Protein AF-A0AAN6H822-F1 (afdb_monomer_lite)

Radius of gyration: 31.23 Å; chains: 1; bounding box: 93×63×54 Å

pLDDT: mean 80.1, std 20.42, range [35.97, 98.56]

Foldseek 3Di:
DDDDDDDDDDPDDDPPVPPPPPPDDPPPPPPPPPAAEEEAEAQAPVSVVCVVVVVVVCVVVVGHHHYDYDHPDPDGHVQFDWDAPPPDPVRIDTPHPPDDDPVPVVVCCVVVVDD

Sequence (115 aa):
MKLTGVVCLTFAACQAAAREDEQVVFASSENAVAPLSVAIIGAGAGGASTAYHLSKFAAASGFAVNITVFERNDYIGGRSTTVDVYDDLTSPVELGASIFVKANHILESAVTAGC

Organism: NCBI:txid329885

Structure (mmCIF, N/CA/C/O backbone):
data_AF-A0AAN6H822-F1
#
_entry.id   AF-A0AAN6H822-F1
#
loop_
_atom_site.group_PDB
_atom_site.id
_atom_site.type_symbol
_atom_site.label_atom_id
_atom_site.label_alt_id
_atom_site.label_comp_id
_atom_site.label_asym_id
_atom_site.label_entity_id
_atom_site.label_seq_id
_atom_site.pdbx_PDB_ins_code
_atom_site.Cartn_x
_atom_site.Cartn_y
_atom_site.Cartn_z
_atom_site.occupancy
_atom_site.B_iso_or_equiv
_atom_site.auth_seq_id
_atom_site.auth_comp_id
_atom_site.auth_asym_id
_atom_site.auth_atom_id
_atom_site.pdbx_PDB_model_num
ATOM 1 N N . MET A 1 1 ? -75.997 48.962 31.864 1.00 39.66 1 MET A N 1
ATOM 2 C CA . MET A 1 1 ? -75.019 50.040 31.615 1.00 39.66 1 MET A CA 1
ATOM 3 C C . MET A 1 1 ? -73.835 49.847 32.557 1.00 39.66 1 MET A C 1
ATOM 5 O O . MET A 1 1 ? -73.894 50.280 33.698 1.00 39.66 1 MET A O 1
ATOM 9 N N . LYS A 1 2 ? -72.811 49.100 32.133 1.00 36.03 2 LYS A N 1
ATOM 10 C CA . LYS A 1 2 ? -71.507 49.037 32.809 1.00 36.03 2 LYS A CA 1
ATOM 11 C C . LYS A 1 2 ? -70.428 49.047 31.733 1.00 36.03 2 LYS A C 1
ATOM 13 O O . LYS A 1 2 ? -70.568 48.375 30.716 1.00 36.03 2 LYS A O 1
ATOM 18 N N . LEU A 1 3 ? -69.459 49.924 31.964 1.00 43.97 3 LEU A N 1
ATOM 19 C CA . LEU A 1 3 ? -68.429 50.383 31.048 1.00 43.97 3 LEU A CA 1
ATOM 20 C C . LEU A 1 3 ? -67.555 49.243 30.511 1.00 43.97 3 LEU A C 1
ATOM 22 O O . LEU A 1 3 ? -67.021 48.432 31.261 1.00 43.97 3 LEU A O 1
ATOM 26 N N . THR A 1 4 ? -67.375 49.289 29.199 1.00 41.72 4 THR A N 1
ATOM 27 C CA . THR A 1 4 ? -66.240 48.796 28.420 1.00 41.72 4 THR A CA 1
ATOM 28 C C . THR A 1 4 ? -64.908 49.361 28.924 1.00 41.72 4 THR A C 1
ATOM 30 O O . THR A 1 4 ? -64.814 50.557 29.195 1.00 41.72 4 THR A O 1
ATOM 33 N N . GLY A 1 5 ? -63.868 48.527 28.968 1.00 41.69 5 GLY A N 1
ATOM 34 C CA . GLY A 1 5 ? -62.503 48.935 29.304 1.00 41.69 5 GLY A CA 1
ATOM 35 C C . GLY A 1 5 ? -61.481 47.889 28.866 1.00 41.69 5 GLY A C 1
ATOM 36 O O . GLY A 1 5 ? -61.163 46.972 29.610 1.00 41.69 5 GLY A O 1
ATOM 37 N N . VAL A 1 6 ? -61.044 48.031 27.620 1.00 50.12 6 VAL A N 1
ATOM 38 C CA . VAL A 1 6 ? -59.940 47.362 26.916 1.00 50.12 6 VAL A CA 1
ATOM 39 C C . VAL A 1 6 ? -58.762 46.964 27.822 1.00 50.12 6 VAL A C 1
ATOM 41 O O . VAL A 1 6 ? -58.089 47.838 28.355 1.00 50.12 6 VAL A O 1
ATOM 44 N N . VAL A 1 7 ? -58.440 45.666 27.879 1.00 44.84 7 VAL A N 1
ATOM 45 C CA . VAL A 1 7 ? -57.055 45.162 27.988 1.00 44.84 7 VAL A CA 1
ATOM 46 C C . VAL A 1 7 ? -56.953 43.929 27.088 1.00 44.84 7 VAL A C 1
ATOM 48 O O . VAL A 1 7 ? -57.195 42.797 27.494 1.00 44.84 7 VAL A O 1
ATOM 51 N N . CYS A 1 8 ? -56.674 44.184 25.815 1.00 45.03 8 CYS A N 1
ATOM 52 C CA . CYS A 1 8 ? -56.217 43.200 24.843 1.00 45.03 8 CYS A CA 1
ATOM 53 C C . CYS A 1 8 ? -54.805 43.629 24.427 1.00 45.03 8 CYS A C 1
ATOM 55 O O . CYS A 1 8 ? -54.581 44.831 24.287 1.00 45.03 8 CYS A O 1
ATOM 57 N N . LEU A 1 9 ? -53.920 42.650 24.190 1.00 44.34 9 LEU A N 1
ATOM 58 C CA . LEU A 1 9 ? -52.508 42.775 23.783 1.00 44.34 9 LEU A CA 1
ATOM 59 C C . LEU A 1 9 ? -51.600 43.266 24.935 1.00 44.34 9 LEU A C 1
ATOM 61 O O . LEU A 1 9 ? -51.809 44.338 25.472 1.00 44.34 9 LEU A O 1
ATOM 65 N N . THR A 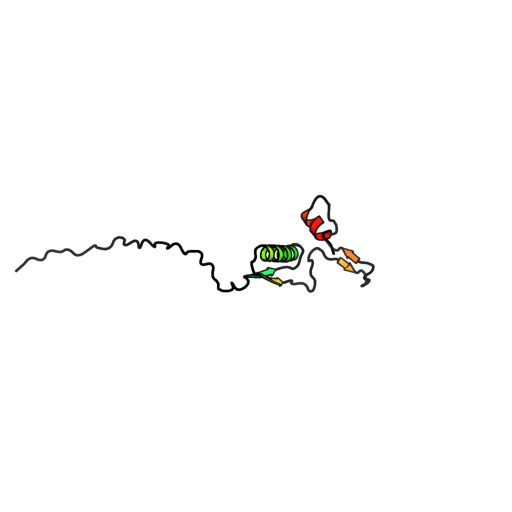1 10 ? -50.584 42.556 25.431 1.00 44.06 10 THR A N 1
ATOM 66 C CA . THR A 1 10 ? -49.613 41.659 24.790 1.00 44.06 10 THR A CA 1
ATOM 67 C C . THR A 1 10 ? -48.956 40.751 25.851 1.00 44.06 10 THR A C 1
ATOM 69 O O . THR A 1 10 ? -48.131 41.218 26.632 1.00 44.06 10 THR A O 1
ATOM 72 N N . PHE A 1 11 ? -49.243 39.447 25.861 1.00 38.69 11 PHE A N 1
ATOM 73 C CA . PHE A 1 11 ? -48.354 38.435 26.463 1.00 38.69 11 PHE A CA 1
ATOM 74 C C . PHE A 1 11 ? -47.670 37.686 25.316 1.00 38.69 11 PHE A C 1
ATOM 76 O O . PHE A 1 11 ? -47.947 36.528 25.028 1.00 38.69 11 PHE A O 1
ATOM 83 N N . ALA A 1 12 ? -46.841 38.409 24.571 1.00 52.94 12 ALA A N 1
ATOM 84 C CA . ALA A 1 12 ? -46.058 37.861 23.473 1.00 52.94 12 ALA A CA 1
ATOM 85 C C . ALA A 1 12 ? -44.665 38.484 23.510 1.00 52.94 12 ALA A C 1
ATOM 87 O O . ALA A 1 12 ? -44.328 39.339 22.699 1.00 52.94 12 ALA A O 1
ATOM 88 N N . ALA A 1 13 ? -43.864 38.077 24.489 1.00 45.31 13 ALA A N 1
ATOM 89 C CA . ALA A 1 13 ? -42.424 38.243 24.416 1.00 45.31 13 ALA A CA 1
ATOM 90 C C . ALA A 1 13 ? -41.747 37.160 25.257 1.00 45.31 13 ALA A C 1
ATOM 92 O O . ALA A 1 13 ? -41.768 37.193 26.481 1.00 45.31 13 ALA A O 1
ATOM 93 N N . CYS A 1 14 ? -41.121 36.230 24.540 1.00 41.56 14 CYS A N 1
ATOM 94 C CA . CYS A 1 14 ? -39.953 35.491 24.989 1.00 41.56 14 CYS A CA 1
ATOM 95 C C . CYS A 1 14 ? -40.157 34.512 26.158 1.00 41.56 14 CYS A C 1
ATOM 97 O O . CYS A 1 14 ? -39.565 34.658 27.222 1.00 41.56 14 CYS A O 1
ATOM 99 N N . GLN A 1 15 ? -40.874 33.414 25.909 1.00 48.91 15 GLN A N 1
ATOM 100 C CA . GLN A 1 15 ? -40.386 32.142 26.447 1.00 48.91 15 GLN A CA 1
ATOM 101 C C . GLN A 1 15 ? -39.300 31.645 25.494 1.00 48.91 15 GLN A C 1
ATOM 103 O O . GLN A 1 15 ? -39.550 30.840 24.600 1.00 48.91 15 GLN A O 1
ATOM 108 N N . ALA A 1 16 ? -38.094 32.198 25.641 1.00 47.19 16 ALA A N 1
ATOM 109 C CA . ALA A 1 16 ? -36.904 31.490 25.208 1.00 47.19 16 ALA A CA 1
ATOM 110 C C . ALA A 1 16 ? -36.866 30.220 26.057 1.00 47.19 16 ALA A C 1
ATOM 112 O O . ALA A 1 16 ? -36.550 30.273 27.244 1.00 47.19 16 ALA A O 1
ATOM 113 N N . ALA A 1 17 ? -37.298 29.102 25.476 1.00 49.09 17 ALA A N 1
ATOM 114 C CA . ALA A 1 17 ? -37.089 27.797 26.064 1.00 49.09 17 ALA A CA 1
ATOM 115 C C . ALA A 1 17 ? -35.574 27.627 26.190 1.00 49.09 17 ALA A C 1
ATOM 117 O O . ALA A 1 17 ? -34.884 27.368 25.203 1.00 49.09 17 ALA A O 1
ATOM 118 N N . ALA A 1 18 ? -35.058 27.874 27.392 1.00 46.81 18 ALA A N 1
ATOM 119 C CA . ALA A 1 18 ? -33.732 27.456 27.782 1.00 46.81 18 ALA A CA 1
ATOM 120 C C . ALA A 1 18 ? -33.716 25.938 27.609 1.00 46.81 18 ALA A C 1
ATOM 122 O O . ALA A 1 18 ? -34.319 25.198 28.381 1.00 46.81 18 ALA A O 1
ATOM 123 N N . ARG A 1 19 ? -33.125 25.489 26.503 1.00 49.03 19 ARG A N 1
ATOM 124 C CA . ARG A 1 19 ? -32.810 24.089 26.293 1.00 49.03 19 ARG A CA 1
ATOM 125 C C . ARG A 1 19 ? -31.659 23.808 27.244 1.00 49.03 19 ARG A C 1
ATOM 127 O O . ARG A 1 19 ? -30.526 24.193 26.975 1.00 49.03 19 ARG A O 1
ATOM 134 N N . GLU A 1 20 ? -31.985 23.250 28.399 1.00 52.22 20 GLU A N 1
ATOM 135 C CA . GLU A 1 20 ? -30.998 22.595 29.240 1.00 52.22 20 GLU A CA 1
ATOM 136 C C . GLU A 1 20 ? -30.429 21.460 28.383 1.00 52.22 20 GLU A C 1
ATOM 138 O O . GLU A 1 20 ? -31.123 20.486 28.091 1.00 52.22 20 GLU A O 1
ATOM 143 N N . ASP A 1 21 ? -29.210 21.634 27.868 1.00 58.09 21 ASP A N 1
ATOM 144 C CA . ASP A 1 21 ? -28.451 20.518 27.315 1.00 58.09 21 ASP A CA 1
ATOM 145 C C . ASP A 1 21 ? -28.110 19.617 28.501 1.00 58.09 21 ASP A C 1
ATOM 147 O O . ASP A 1 21 ? -27.110 19.798 29.198 1.00 58.09 21 ASP A O 1
ATOM 151 N N . GLU A 1 22 ? -29.029 18.699 28.785 1.00 65.19 22 GLU A N 1
ATOM 152 C CA . GLU A 1 22 ? -28.850 17.641 29.759 1.00 65.19 22 GLU A CA 1
ATOM 153 C C . GLU A 1 22 ? -27.537 16.927 29.431 1.00 65.19 22 GLU A C 1
ATOM 155 O O . GLU A 1 22 ? -27.312 16.477 28.301 1.00 65.19 22 GLU A O 1
ATOM 160 N N . GLN A 1 23 ? -26.629 16.880 30.404 1.00 66.00 23 GLN A N 1
ATOM 161 C CA . GLN A 1 23 ? -25.353 16.214 30.220 1.00 66.00 23 GLN A CA 1
ATOM 162 C C . GLN A 1 23 ? -25.611 14.721 30.016 1.00 66.00 23 GLN A C 1
ATOM 164 O O . GLN A 1 23 ? -25.856 13.978 30.965 1.00 66.00 23 GLN A O 1
ATOM 169 N N . VAL A 1 24 ? -25.528 14.280 28.762 1.00 68.56 24 VAL A N 1
ATOM 170 C CA . VAL A 1 24 ? -25.567 12.864 28.410 1.00 68.56 24 VAL A CA 1
ATOM 171 C C . VAL A 1 24 ? -24.316 12.227 29.007 1.00 68.56 24 VAL A C 1
ATOM 173 O O . VAL A 1 24 ? -23.198 12.458 28.546 1.00 68.56 24 VAL A O 1
ATOM 176 N N . VAL A 1 25 ? -24.496 11.455 30.081 1.00 66.31 25 VAL A N 1
ATOM 177 C CA . VAL A 1 25 ? -23.449 10.580 30.614 1.00 66.31 25 VAL A CA 1
ATOM 178 C C . VAL A 1 25 ? -22.947 9.733 29.449 1.00 66.31 25 VAL A C 1
ATOM 180 O O . VAL A 1 25 ? -23.762 9.170 28.716 1.00 66.31 25 VAL A O 1
ATOM 183 N N . PHE A 1 26 ? -21.626 9.635 29.267 1.00 52.25 26 PHE A N 1
ATOM 184 C CA . PHE A 1 26 ? -21.038 8.640 28.374 1.00 52.25 26 PHE A CA 1
ATOM 185 C C . PHE A 1 26 ? -21.423 7.263 28.913 1.00 52.25 26 PHE A C 1
ATOM 187 O O . PHE A 1 26 ? -20.717 6.680 29.732 1.00 52.25 26 PHE A O 1
ATOM 194 N N . ALA A 1 27 ? -22.595 6.773 28.516 1.00 59.38 27 ALA A N 1
ATOM 195 C CA . ALA A 1 27 ? -22.988 5.411 28.769 1.00 59.38 27 ALA A CA 1
ATOM 196 C C . ALA A 1 27 ? -21.926 4.558 28.080 1.00 59.38 27 ALA A C 1
ATOM 198 O O . ALA A 1 27 ? -21.779 4.612 26.856 1.00 59.38 27 ALA A O 1
ATOM 199 N N . SER A 1 28 ? -21.153 3.807 28.863 1.00 57.03 28 SER A N 1
ATOM 200 C CA . SER A 1 28 ? -20.395 2.678 28.345 1.00 57.03 28 SER A CA 1
ATOM 201 C C . SER A 1 28 ? -21.435 1.710 27.811 1.00 57.03 28 SER A C 1
ATOM 203 O O . SER A 1 28 ? -22.005 0.920 28.564 1.00 57.03 28 SER A O 1
ATOM 205 N N . SER A 1 29 ? -21.798 1.860 26.541 1.00 57.88 29 SER A N 1
ATOM 206 C CA . SER A 1 29 ? -22.760 0.972 25.932 1.00 57.88 29 SER A CA 1
ATOM 207 C C . SER A 1 29 ? -22.142 -0.419 25.955 1.00 57.88 29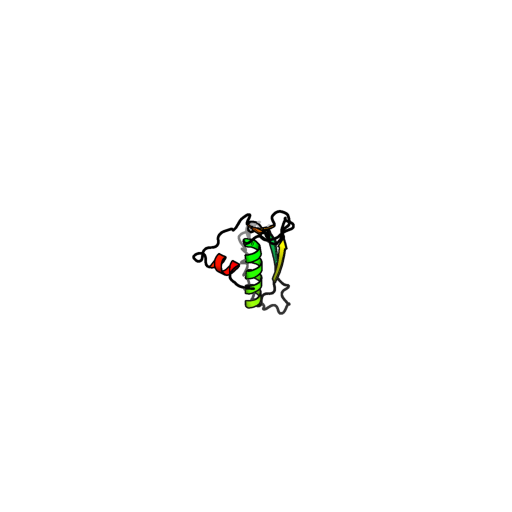 SER A C 1
ATOM 209 O O . SER A 1 29 ? -21.243 -0.707 25.173 1.00 57.88 29 SER A O 1
ATOM 211 N N . GLU A 1 30 ? -22.659 -1.297 26.810 1.00 56.38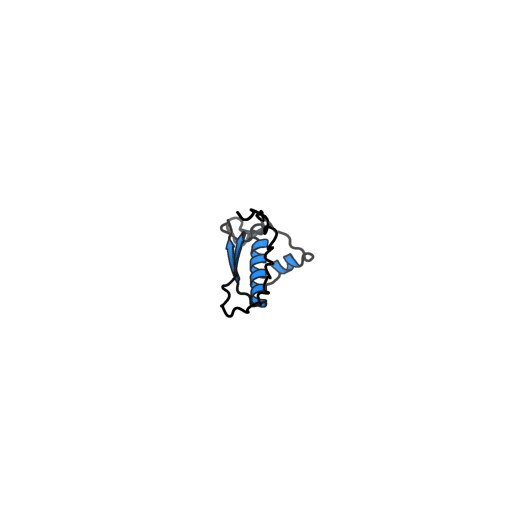 30 GLU A N 1
ATOM 212 C CA . GLU A 1 30 ? -22.509 -2.750 26.672 1.00 56.38 30 GLU A CA 1
ATOM 213 C C . GLU A 1 30 ? -23.287 -3.282 25.448 1.00 56.38 30 GLU A C 1
ATOM 215 O O . GLU A 1 30 ? -23.516 -4.478 25.304 1.00 56.38 30 GLU A O 1
ATOM 220 N N . ASN A 1 31 ? -23.680 -2.408 24.517 1.00 55.44 31 ASN A N 1
ATOM 221 C CA . ASN A 1 31 ? -23.873 -2.817 23.139 1.00 55.44 31 ASN A CA 1
ATOM 222 C C . ASN A 1 31 ? -22.487 -3.063 22.564 1.00 55.44 31 ASN A C 1
ATOM 224 O O . ASN A 1 31 ? -21.681 -2.137 22.524 1.00 55.44 31 ASN A O 1
ATOM 228 N N . ALA A 1 32 ? -22.224 -4.282 22.094 1.00 59.31 32 ALA A N 1
ATOM 229 C CA . ALA A 1 32 ? -21.098 -4.548 21.212 1.00 59.31 32 ALA A CA 1
ATOM 230 C C . ALA A 1 32 ? -21.116 -3.488 20.099 1.00 59.31 32 ALA A C 1
ATOM 232 O O . ALA A 1 32 ? -21.966 -3.529 19.207 1.00 59.31 32 ALA A O 1
ATOM 233 N N . VAL A 1 33 ? -20.256 -2.473 20.223 1.00 66.25 33 VAL A N 1
ATOM 234 C CA . VAL A 1 33 ? -20.208 -1.359 19.283 1.00 66.25 33 VAL A CA 1
ATOM 235 C C . VAL A 1 33 ? -19.807 -1.981 17.961 1.00 66.25 33 VAL A C 1
ATOM 237 O O . VAL A 1 33 ? -18.720 -2.551 17.848 1.00 66.25 33 VAL A O 1
ATOM 240 N N . ALA A 1 34 ? -20.725 -1.957 16.993 1.00 80.50 34 ALA A N 1
ATOM 241 C CA . ALA A 1 34 ? -20.453 -2.493 15.672 1.00 80.50 34 ALA A CA 1
ATOM 242 C C . ALA A 1 34 ? -19.140 -1.878 15.156 1.00 80.50 34 ALA A C 1
ATOM 244 O O . ALA A 1 34 ? -18.922 -0.676 15.352 1.00 80.50 34 ALA A O 1
ATOM 245 N N . PRO A 1 35 ? -18.252 -2.676 14.538 1.00 89.25 35 PRO A N 1
ATOM 246 C CA . PRO A 1 35 ? -16.958 -2.182 14.102 1.00 89.25 35 PRO A CA 1
ATOM 247 C C . PRO A 1 35 ? -17.128 -0.974 13.182 1.00 89.25 35 PRO A C 1
ATOM 249 O O . PRO A 1 35 ? -17.951 -0.988 12.261 1.00 89.25 35 PRO A O 1
ATOM 252 N N . LEU A 1 36 ? -16.329 0.069 13.412 1.00 93.44 36 LEU A N 1
ATOM 253 C CA . LEU A 1 36 ? -16.349 1.260 12.571 1.00 93.44 36 LEU A CA 1
ATOM 254 C C . LEU A 1 36 ? -15.911 0.872 11.157 1.00 93.44 36 LEU A C 1
ATOM 256 O O . LEU A 1 36 ? -14.785 0.419 10.953 1.00 93.44 36 LEU A O 1
ATOM 260 N N . SER A 1 37 ? -16.796 1.053 10.180 1.00 96.06 37 SER A N 1
ATOM 261 C CA . SER A 1 37 ? -16.494 0.750 8.781 1.00 96.06 37 SER A CA 1
ATOM 262 C C . SER A 1 37 ? -15.772 1.922 8.120 1.00 96.06 37 SER A C 1
ATOM 264 O O . SER A 1 37 ? -16.270 3.046 8.126 1.00 96.06 37 SER A O 1
ATOM 266 N N . VAL A 1 38 ? -14.599 1.655 7.548 1.00 97.81 38 VAL A N 1
ATOM 267 C CA . VAL A 1 38 ? -13.716 2.655 6.940 1.00 97.81 38 VAL A CA 1
ATOM 268 C C . VAL A 1 38 ? -13.397 2.246 5.508 1.00 97.81 38 VAL A C 1
ATOM 270 O O . VAL A 1 38 ? -12.848 1.172 5.269 1.00 97.81 38 VAL A O 1
ATOM 273 N N . ALA A 1 39 ? -13.709 3.124 4.556 1.00 98.38 39 ALA A N 1
ATOM 274 C CA . ALA A 1 39 ? -13.316 2.978 3.160 1.00 98.38 39 ALA A CA 1
ATOM 275 C C . ALA A 1 39 ? -12.061 3.815 2.880 1.00 98.38 39 ALA A C 1
ATOM 277 O O . ALA A 1 39 ? -12.064 5.030 3.077 1.00 98.38 39 ALA A O 1
ATOM 278 N N . ILE A 1 40 ? -10.998 3.173 2.402 1.00 98.56 40 ILE A N 1
ATOM 279 C CA . ILE A 1 40 ? -9.763 3.823 1.951 1.00 98.56 40 ILE A CA 1
ATOM 280 C C . ILE A 1 40 ? -9.733 3.757 0.425 1.00 98.56 40 ILE A C 1
ATOM 282 O O . ILE A 1 40 ? -9.838 2.674 -0.142 1.00 98.56 40 ILE A O 1
ATOM 286 N N . ILE A 1 41 ? -9.596 4.904 -0.245 1.00 98.31 41 ILE A N 1
ATOM 287 C CA . ILE A 1 41 ? -9.553 4.982 -1.711 1.00 98.31 41 ILE A CA 1
ATOM 288 C C . ILE A 1 41 ? -8.101 5.160 -2.169 1.00 98.31 41 ILE A C 1
ATOM 290 O O . ILE A 1 41 ? -7.474 6.183 -1.894 1.00 98.31 41 ILE A O 1
ATOM 294 N N . GLY A 1 42 ? -7.594 4.161 -2.884 1.00 98.25 42 GLY A N 1
ATOM 295 C CA . GLY A 1 42 ? -6.227 4.024 -3.379 1.00 98.25 42 GLY A CA 1
ATOM 296 C C . GLY A 1 42 ? -5.384 3.083 -2.513 1.00 98.25 42 GLY A C 1
ATOM 297 O O . GLY A 1 42 ? -5.174 3.347 -1.333 1.00 98.25 42 GLY A O 1
ATOM 298 N N . ALA A 1 43 ? -4.825 2.031 -3.113 1.00 97.44 43 ALA A N 1
ATOM 299 C CA . ALA A 1 43 ? -3.914 1.062 -2.491 1.00 97.44 43 ALA A CA 1
ATOM 300 C C . ALA A 1 43 ? -2.431 1.346 -2.809 1.00 97.44 43 ALA A C 1
ATOM 302 O O . ALA A 1 43 ? -1.589 0.446 -2.830 1.00 97.44 43 ALA A O 1
ATOM 303 N N . GLY A 1 44 ? -2.087 2.611 -3.068 1.00 95.75 44 GLY A N 1
ATOM 304 C CA . GLY A 1 44 ? -0.694 3.059 -3.121 1.00 95.75 44 GLY A CA 1
ATOM 305 C C . GLY A 1 44 ? -0.067 3.194 -1.728 1.00 95.75 44 GLY A C 1
ATOM 306 O O . GLY A 1 44 ? -0.725 2.973 -0.713 1.00 95.75 44 GLY A O 1
ATOM 307 N N . ALA A 1 45 ? 1.189 3.650 -1.667 1.00 93.56 45 ALA A N 1
ATOM 308 C CA . ALA A 1 45 ? 1.943 3.803 -0.412 1.00 93.56 45 ALA A CA 1
ATOM 309 C C . ALA A 1 45 ? 1.174 4.539 0.709 1.00 93.56 45 ALA A C 1
ATOM 311 O O . ALA A 1 45 ? 1.253 4.157 1.873 1.00 93.56 45 ALA A O 1
ATOM 312 N N . GLY A 1 46 ? 0.400 5.573 0.356 1.00 95.00 46 GLY A N 1
ATOM 313 C CA . GLY A 1 46 ? -0.436 6.315 1.302 1.00 95.00 46 GLY A CA 1
ATOM 314 C C . GLY A 1 46 ? -1.561 5.464 1.889 1.00 95.00 46 GLY A C 1
ATOM 315 O O . GLY A 1 46 ? -1.611 5.275 3.099 1.00 95.00 46 GLY A O 1
ATOM 316 N N . GLY A 1 47 ? -2.436 4.916 1.043 1.00 97.31 47 GLY A N 1
ATOM 317 C CA . GLY A 1 47 ? -3.588 4.144 1.512 1.00 97.31 47 GLY A CA 1
ATOM 318 C C . GLY A 1 47 ? -3.208 2.821 2.173 1.00 97.31 47 GLY A C 1
ATOM 319 O O . GLY A 1 47 ? -3.788 2.478 3.200 1.00 97.31 47 GLY A O 1
ATOM 320 N N . ALA A 1 48 ? -2.177 2.132 1.672 1.00 95.44 48 ALA A N 1
ATOM 321 C CA . ALA A 1 48 ? -1.632 0.940 2.322 1.00 95.44 48 ALA A CA 1
ATOM 322 C C . ALA A 1 48 ? -1.062 1.267 3.717 1.00 95.44 48 ALA A C 1
ATOM 324 O O . ALA A 1 48 ? -1.368 0.573 4.689 1.00 95.44 48 ALA A O 1
ATOM 325 N N . SER A 1 49 ? -0.309 2.368 3.849 1.00 95.38 49 SER A N 1
ATOM 326 C CA . SER A 1 49 ? 0.204 2.829 5.147 1.00 95.38 49 SER A CA 1
ATOM 327 C C . SER A 1 49 ? -0.921 3.223 6.106 1.00 95.38 49 SER A C 1
ATOM 329 O O . SER A 1 49 ? -0.878 2.854 7.282 1.00 95.38 49 SER A O 1
ATOM 331 N N . THR A 1 50 ? -1.955 3.917 5.618 1.00 97.38 50 THR A N 1
ATOM 332 C CA . THR A 1 50 ? -3.141 4.256 6.413 1.00 97.38 50 THR A CA 1
ATOM 333 C C . THR A 1 50 ? -3.857 3.003 6.899 1.00 97.38 50 THR A C 1
ATOM 335 O O . THR A 1 50 ? -4.141 2.915 8.088 1.00 97.38 50 THR A O 1
ATOM 338 N N . ALA A 1 51 ? -4.107 2.023 6.026 1.00 97.31 51 ALA A N 1
ATOM 339 C CA . ALA A 1 51 ? -4.776 0.778 6.395 1.00 97.31 51 ALA A CA 1
ATOM 340 C C . ALA A 1 51 ? -4.001 0.025 7.489 1.00 97.31 51 ALA A C 1
ATOM 342 O O . ALA A 1 51 ? -4.580 -0.353 8.508 1.00 97.31 51 ALA A O 1
ATOM 343 N N . TYR A 1 52 ? -2.683 -0.117 7.313 1.00 95.81 52 TYR A N 1
ATOM 344 C CA . TYR A 1 52 ? -1.808 -0.786 8.274 1.00 95.81 52 TYR A CA 1
ATOM 345 C C . TYR A 1 52 ? -1.804 -0.089 9.641 1.00 95.81 52 TYR A C 1
ATOM 347 O O . TYR A 1 52 ? -2.087 -0.716 10.664 1.00 95.81 52 TYR A O 1
ATOM 355 N N . HIS A 1 53 ? -1.523 1.218 9.677 1.00 96.25 53 HIS A N 1
ATOM 356 C CA . HIS A 1 53 ? -1.426 1.956 10.937 1.00 96.25 53 HIS A CA 1
ATOM 357 C C . HIS A 1 53 ? -2.781 2.090 11.633 1.00 96.25 53 HIS A C 1
ATOM 359 O O . HIS A 1 53 ? -2.850 1.935 12.851 1.00 96.25 53 HIS A O 1
ATOM 365 N N . LEU A 1 54 ? -3.860 2.320 10.880 1.00 97.56 54 LEU A N 1
ATOM 366 C CA . LEU A 1 54 ? -5.205 2.391 11.441 1.00 97.56 54 LEU A CA 1
ATOM 367 C C . LEU A 1 54 ? -5.597 1.061 12.085 1.00 97.56 54 LEU A C 1
ATOM 369 O O . LEU A 1 54 ? -6.026 1.057 13.235 1.00 97.56 54 LEU A O 1
ATOM 373 N N . SER A 1 55 ? -5.388 -0.062 11.390 1.00 96.25 55 SER A N 1
ATOM 374 C CA . SER A 1 55 ? -5.656 -1.393 11.944 1.00 96.25 55 SER A CA 1
ATOM 375 C C . SER A 1 55 ? -4.827 -1.656 13.203 1.00 96.25 55 SER A C 1
ATOM 377 O O . SER A 1 55 ? -5.355 -2.140 14.203 1.00 96.25 55 SER A O 1
ATOM 379 N N . LYS A 1 56 ? -3.530 -1.323 13.172 1.00 95.88 56 LYS A N 1
ATOM 380 C CA . LYS A 1 56 ? -2.605 -1.536 14.291 1.00 95.88 56 LYS A CA 1
ATOM 381 C C . LYS A 1 56 ? -3.009 -0.741 15.531 1.00 95.88 56 LYS A C 1
ATOM 383 O O . LYS A 1 56 ? -3.064 -1.298 16.625 1.00 95.88 56 LYS A O 1
ATOM 388 N N . PHE A 1 57 ? -3.277 0.554 15.377 1.00 96.56 57 PHE A N 1
ATOM 389 C CA . PHE A 1 57 ? -3.614 1.415 16.508 1.00 96.56 57 PHE A CA 1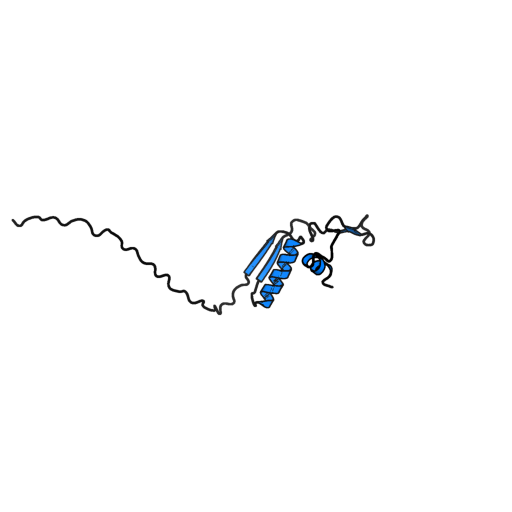
ATOM 390 C C . PHE A 1 57 ? -5.036 1.176 17.016 1.00 96.56 57 PHE A C 1
ATOM 392 O O . PHE A 1 57 ? -5.237 1.182 18.225 1.00 96.56 57 PHE A O 1
ATOM 399 N N . ALA A 1 58 ? -5.997 0.875 16.135 1.00 95.50 58 ALA A N 1
ATOM 400 C CA . ALA A 1 58 ? -7.340 0.480 16.555 1.00 95.50 58 ALA A CA 1
ATOM 401 C C . ALA A 1 58 ? -7.300 -0.777 17.437 1.00 95.50 58 ALA A C 1
ATOM 403 O O . ALA A 1 58 ? -7.855 -0.765 18.535 1.00 95.50 58 ALA A O 1
ATOM 404 N N . ALA A 1 59 ? -6.555 -1.808 17.020 1.00 93.44 59 ALA A N 1
ATOM 405 C CA . ALA A 1 59 ? -6.367 -3.022 17.812 1.00 93.44 59 ALA A CA 1
ATOM 406 C C . ALA A 1 59 ? -5.693 -2.736 19.166 1.00 93.44 59 ALA A C 1
ATOM 408 O O . ALA A 1 59 ? -6.163 -3.210 20.198 1.00 93.44 59 ALA A O 1
ATOM 409 N N . ALA A 1 60 ? -4.633 -1.919 19.182 1.00 95.50 60 ALA A N 1
ATOM 410 C CA . ALA A 1 60 ? -3.935 -1.545 20.415 1.00 95.50 60 ALA A CA 1
ATOM 411 C C . ALA A 1 60 ? -4.814 -0.741 21.392 1.00 95.50 60 ALA A C 1
ATOM 413 O O . ALA A 1 60 ? -4.616 -0.812 22.602 1.00 95.50 60 ALA A O 1
ATOM 414 N N . SER A 1 61 ? -5.784 0.015 20.877 1.00 93.88 61 SER A N 1
ATOM 415 C CA . SER A 1 61 ? -6.726 0.812 21.668 1.00 93.88 61 SER A CA 1
ATOM 416 C C . SER A 1 61 ? -8.049 0.095 21.966 1.00 93.88 61 SER A C 1
ATOM 418 O O . SER A 1 61 ? -8.932 0.699 22.567 1.00 93.88 61 SER A O 1
ATOM 420 N N . GLY A 1 62 ? -8.206 -1.173 21.565 1.00 91.56 62 GLY A N 1
ATOM 421 C CA . GLY A 1 62 ? -9.426 -1.951 21.806 1.00 91.56 62 GLY A CA 1
ATOM 422 C C . GLY A 1 62 ? -10.630 -1.534 20.952 1.00 91.56 62 GLY A C 1
ATOM 423 O O . GLY A 1 62 ? -11.760 -1.883 21.285 1.00 91.56 62 GLY A O 1
ATOM 424 N N . PHE A 1 63 ? -10.412 -0.803 19.854 1.00 90.06 63 PHE A N 1
ATOM 425 C CA . PHE A 1 63 ? -11.461 -0.429 18.908 1.00 90.06 63 PHE A CA 1
ATOM 426 C C . PHE A 1 63 ? -11.560 -1.448 17.774 1.00 90.06 63 PHE A C 1
ATOM 428 O O . PHE A 1 63 ? -10.575 -1.764 17.106 1.00 90.06 63 PHE A O 1
ATOM 435 N N . ALA A 1 64 ? -12.778 -1.913 17.505 1.00 91.88 64 ALA A N 1
ATOM 436 C CA . ALA A 1 64 ? -13.058 -2.731 16.337 1.00 91.88 64 ALA A CA 1
ATOM 437 C C . ALA A 1 64 ? -13.256 -1.831 15.103 1.00 91.88 64 ALA A C 1
ATOM 439 O O . ALA A 1 64 ? -14.116 -0.948 15.097 1.00 91.88 64 ALA A O 1
ATOM 440 N N . VAL A 1 65 ? -12.470 -2.062 14.050 1.00 95.25 65 VAL A N 1
ATOM 441 C CA . VAL A 1 65 ? -12.573 -1.363 12.760 1.00 95.25 65 VAL A CA 1
ATOM 442 C C . VAL A 1 65 ? -12.695 -2.378 11.628 1.00 95.25 65 VAL A C 1
ATOM 444 O O . VAL A 1 65 ? -12.037 -3.415 11.642 1.00 95.25 65 VAL A O 1
ATOM 447 N N . ASN A 1 66 ? -13.536 -2.079 10.643 1.00 96.94 66 ASN A N 1
ATOM 448 C CA . ASN A 1 66 ? -13.677 -2.844 9.411 1.00 96.94 66 ASN A CA 1
ATOM 449 C C . ASN A 1 66 ? -13.151 -1.997 8.247 1.00 96.94 66 ASN A C 1
ATOM 451 O O . ASN A 1 66 ? -13.817 -1.059 7.810 1.00 96.94 66 ASN A O 1
ATOM 455 N N . ILE A 1 67 ? -11.939 -2.291 7.779 1.00 97.88 67 ILE A N 1
ATOM 456 C CA . ILE A 1 67 ? -11.251 -1.483 6.768 1.00 97.88 67 ILE A CA 1
ATOM 457 C C . ILE A 1 67 ? -11.403 -2.151 5.403 1.00 97.88 67 ILE A C 1
ATOM 459 O O . ILE A 1 67 ? -10.988 -3.291 5.216 1.00 97.88 67 ILE A O 1
ATOM 463 N N . THR A 1 68 ? -11.955 -1.425 4.433 1.00 98.25 68 THR A N 1
ATOM 464 C CA . THR A 1 68 ? -11.970 -1.826 3.021 1.00 98.25 68 THR A CA 1
ATOM 465 C C . THR A 1 68 ? -11.106 -0.864 2.218 1.00 98.25 68 THR A C 1
ATOM 467 O O . THR A 1 68 ? -11.331 0.346 2.247 1.00 98.25 68 THR A O 1
ATOM 470 N N . VAL A 1 69 ? -10.117 -1.394 1.502 1.00 98.31 69 VAL A N 1
ATOM 471 C CA . VAL A 1 69 ? -9.260 -0.612 0.604 1.00 98.31 69 VAL A CA 1
ATOM 472 C C . VAL A 1 69 ? -9.724 -0.840 -0.829 1.00 98.31 69 VAL A C 1
ATOM 474 O O . VAL A 1 69 ? -9.812 -1.978 -1.280 1.00 98.31 69 VAL A O 1
ATOM 477 N N . PHE A 1 70 ? -10.020 0.242 -1.539 1.00 98.31 70 PHE A N 1
ATOM 478 C CA . PHE A 1 70 ? -10.418 0.225 -2.941 1.00 98.31 70 PHE A CA 1
ATOM 479 C C . PHE A 1 70 ? -9.256 0.703 -3.799 1.00 98.31 70 PHE A C 1
ATOM 481 O O . PHE A 1 70 ? -8.682 1.751 -3.524 1.00 98.31 70 PHE A O 1
ATOM 488 N N . GLU A 1 71 ? -8.939 -0.021 -4.861 1.00 97.94 71 GLU A N 1
ATOM 489 C CA . GLU A 1 71 ? -7.954 0.382 -5.862 1.00 97.94 71 GLU A CA 1
ATOM 490 C C . GLU A 1 71 ? -8.605 0.310 -7.238 1.00 97.94 71 GLU A C 1
ATOM 492 O O . GLU A 1 71 ? -9.447 -0.549 -7.496 1.00 97.94 71 GLU A O 1
ATOM 497 N N . ARG A 1 72 ? -8.268 1.271 -8.097 1.00 97.56 72 ARG A N 1
ATOM 498 C CA . ARG A 1 72 ? -8.762 1.316 -9.469 1.00 97.56 72 ARG A CA 1
ATOM 499 C C . ARG A 1 72 ? -8.027 0.308 -10.346 1.00 97.56 72 ARG A C 1
ATOM 501 O O . ARG A 1 72 ? -8.631 -0.231 -11.269 1.00 97.56 72 ARG A O 1
ATOM 508 N N . ASN A 1 73 ? -6.731 0.147 -10.109 1.00 95.12 73 ASN A N 1
ATOM 509 C CA . ASN A 1 73 ? -5.884 -0.745 -10.884 1.00 95.12 73 ASN A CA 1
ATOM 510 C C . ASN A 1 73 ? -6.073 -2.207 -10.454 1.00 95.12 73 ASN A C 1
ATOM 512 O O . ASN A 1 73 ? -6.557 -2.503 -9.364 1.00 95.12 73 ASN A O 1
ATOM 516 N N . ASP A 1 74 ? -5.645 -3.121 -11.317 1.00 95.50 74 ASP A N 1
ATOM 517 C CA . ASP A 1 74 ? -5.545 -4.561 -11.058 1.00 95.50 74 ASP A CA 1
ATOM 518 C C . ASP A 1 74 ? -4.305 -4.944 -10.227 1.00 95.50 74 ASP A C 1
ATOM 520 O O . ASP A 1 74 ? -4.114 -6.111 -9.891 1.00 95.50 74 ASP A O 1
ATOM 524 N N . TYR A 1 75 ? -3.492 -3.958 -9.841 1.00 93.12 75 TYR A N 1
ATOM 525 C CA . TYR A 1 75 ? -2.324 -4.102 -8.978 1.00 93.12 75 TYR A CA 1
ATOM 526 C C . TYR A 1 75 ? -2.311 -3.047 -7.862 1.00 93.12 75 TYR A C 1
ATOM 528 O O . TYR A 1 75 ? -2.932 -1.985 -7.957 1.00 93.12 75 TYR A O 1
ATOM 536 N N . ILE A 1 76 ? -1.560 -3.333 -6.797 1.00 94.88 76 ILE A N 1
ATOM 537 C CA . ILE A 1 76 ? -1.354 -2.440 -5.646 1.00 94.88 76 ILE A CA 1
ATOM 538 C C . ILE A 1 76 ? 0.035 -1.782 -5.692 1.00 94.88 76 ILE A C 1
ATOM 540 O O . ILE A 1 76 ? 0.894 -2.192 -6.462 1.00 94.88 76 ILE A O 1
ATOM 544 N N . GLY A 1 77 ? 0.275 -0.760 -4.862 1.00 92.50 77 GLY A N 1
ATOM 545 C CA . GLY A 1 77 ? 1.575 -0.066 -4.768 1.00 92.50 77 GLY A CA 1
ATOM 546 C C . GLY A 1 77 ? 1.598 1.306 -5.452 1.00 92.50 77 GLY A C 1
ATOM 547 O O . GLY A 1 77 ? 2.265 2.241 -4.986 1.00 92.50 77 GLY A O 1
ATOM 548 N N . GLY A 1 78 ? 0.757 1.508 -6.469 1.00 93.31 78 GLY A N 1
ATOM 549 C CA . GLY A 1 78 ? 0.546 2.804 -7.114 1.00 93.31 78 GLY A CA 1
ATOM 550 C C . GLY A 1 78 ? 1.818 3.331 -7.782 1.00 93.31 78 GLY A C 1
ATOM 551 O O . GLY A 1 78 ? 2.252 2.817 -8.803 1.00 93.31 78 GLY A O 1
ATOM 552 N N . ARG A 1 79 ? 2.436 4.381 -7.225 1.00 92.69 79 ARG A N 1
ATOM 553 C CA . ARG A 1 79 ? 3.689 4.954 -7.770 1.00 92.69 79 ARG A CA 1
ATOM 554 C C . ARG A 1 79 ? 4.950 4.157 -7.407 1.00 92.69 79 ARG A C 1
ATOM 556 O O . ARG A 1 79 ? 6.022 4.495 -7.897 1.00 92.69 79 ARG A O 1
ATOM 563 N N . SER A 1 80 ? 4.824 3.161 -6.533 1.00 91.31 80 SER A N 1
ATOM 564 C CA . SER A 1 80 ? 5.870 2.186 -6.225 1.00 91.31 80 SER A CA 1
ATOM 565 C C . SER A 1 80 ? 5.510 0.909 -6.973 1.00 91.31 80 SER A C 1
ATOM 567 O O . SER A 1 80 ? 4.715 0.121 -6.469 1.00 91.31 80 SER A O 1
ATOM 569 N N . THR A 1 81 ? 5.987 0.787 -8.210 1.00 91.50 81 THR A N 1
ATOM 570 C CA . THR A 1 81 ? 5.660 -0.336 -9.095 1.00 91.50 81 THR A CA 1
ATOM 571 C C . THR A 1 81 ? 6.931 -0.843 -9.755 1.00 91.50 81 THR A C 1
ATOM 573 O O . THR A 1 81 ? 7.623 -0.083 -10.438 1.00 91.50 81 THR A O 1
ATOM 576 N N . THR A 1 82 ? 7.165 -2.137 -9.588 1.00 91.38 82 THR A N 1
ATOM 577 C CA . THR A 1 82 ? 8.209 -2.910 -10.251 1.00 91.38 82 THR A CA 1
ATOM 578 C C . THR A 1 82 ? 7.568 -3.707 -11.379 1.00 91.38 82 THR A C 1
ATOM 580 O O . THR A 1 82 ? 6.481 -4.257 -11.199 1.00 91.38 82 THR A O 1
ATOM 583 N N . VAL A 1 83 ? 8.215 -3.764 -12.538 1.00 90.88 83 VAL A N 1
ATOM 584 C CA . VAL A 1 83 ? 7.782 -4.603 -13.662 1.00 90.88 83 VAL A CA 1
ATOM 585 C C . VAL A 1 83 ? 8.922 -5.493 -14.124 1.00 90.88 83 VAL A C 1
ATOM 587 O O . VAL A 1 83 ? 10.077 -5.071 -14.126 1.00 90.88 83 VAL A O 1
ATOM 590 N N . ASP A 1 84 ? 8.589 -6.703 -14.548 1.00 93.31 84 ASP A N 1
ATOM 591 C CA . ASP A 1 84 ? 9.555 -7.659 -15.074 1.00 93.31 84 ASP A CA 1
ATOM 592 C C . ASP A 1 84 ? 9.767 -7.418 -16.569 1.00 93.31 84 ASP A C 1
ATOM 594 O O . ASP A 1 84 ? 8.819 -7.352 -17.360 1.00 93.31 84 ASP A O 1
ATOM 598 N N . VAL A 1 85 ? 11.021 -7.242 -16.982 1.00 91.62 85 VAL A N 1
ATOM 599 C CA . VAL A 1 85 ? 11.331 -6.994 -18.392 1.00 91.62 85 VAL A CA 1
ATOM 600 C C . VAL A 1 85 ? 11.170 -8.299 -19.170 1.00 91.62 85 VAL A C 1
ATOM 602 O O . VAL A 1 85 ? 11.733 -9.318 -18.791 1.00 91.62 85 VAL A O 1
ATOM 605 N N . TYR A 1 86 ? 10.431 -8.270 -20.282 1.00 92.06 86 TYR A N 1
ATOM 606 C CA . TYR A 1 86 ? 10.164 -9.454 -21.118 1.00 92.06 86 TYR A CA 1
ATOM 607 C C . TYR A 1 86 ? 9.507 -10.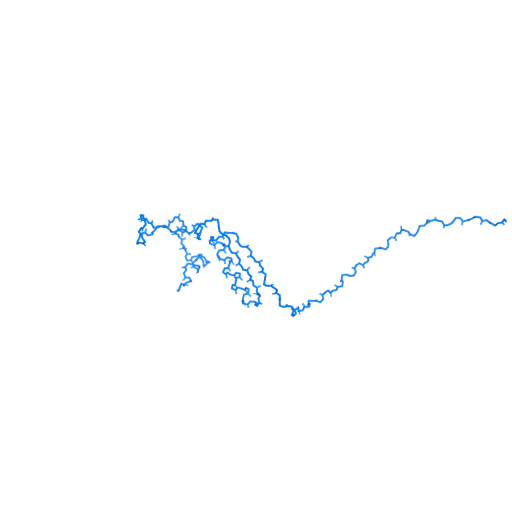628 -20.366 1.00 92.06 86 TYR A C 1
ATOM 609 O O . TYR A 1 86 ? 9.741 -11.780 -20.728 1.00 92.06 86 TYR A O 1
ATOM 617 N N . ASP A 1 87 ? 8.710 -10.344 -19.331 1.00 87.06 87 ASP A N 1
ATOM 618 C CA . ASP A 1 87 ? 8.086 -11.352 -18.460 1.00 87.06 87 ASP A CA 1
ATOM 619 C C . ASP A 1 87 ? 9.107 -12.280 -17.760 1.00 87.06 87 ASP A C 1
ATOM 621 O O . ASP A 1 87 ? 8.785 -13.398 -17.350 1.00 87.06 87 ASP A O 1
ATOM 625 N N . ASP A 1 88 ? 10.355 -11.822 -17.612 1.00 92.81 88 ASP A N 1
ATOM 626 C CA . ASP A 1 88 ? 11.411 -12.513 -16.879 1.00 92.81 88 ASP A CA 1
ATOM 627 C C . ASP A 1 88 ? 11.496 -12.002 -15.434 1.00 92.81 88 ASP A C 1
ATOM 629 O O . ASP A 1 88 ? 12.045 -10.931 -15.167 1.00 92.81 88 ASP A O 1
ATOM 633 N N . LEU A 1 89 ? 11.018 -12.823 -14.492 1.00 88.81 89 LEU A N 1
ATOM 634 C CA . LEU A 1 89 ? 11.035 -12.547 -13.047 1.00 88.81 89 LEU A CA 1
ATOM 635 C C . LEU A 1 89 ? 12.445 -12.320 -12.471 1.00 88.81 89 LEU A C 1
ATOM 637 O O . LEU A 1 89 ? 12.588 -11.869 -11.335 1.00 88.81 89 LEU A O 1
ATOM 641 N N . THR A 1 90 ? 13.502 -12.685 -13.203 1.00 93.50 90 THR A N 1
ATOM 642 C CA . THR A 1 90 ? 14.889 -12.448 -12.776 1.00 93.50 90 THR A CA 1
ATOM 643 C C . THR A 1 90 ? 15.408 -11.064 -13.167 1.00 93.50 90 THR A C 1
ATOM 645 O O . THR A 1 90 ? 16.474 -10.658 -12.698 1.00 93.50 90 THR A O 1
ATOM 648 N N . SER A 1 91 ? 14.627 -10.317 -13.953 1.00 93.38 91 SER A N 1
ATOM 649 C CA . SER A 1 91 ? 14.969 -9.000 -14.489 1.00 93.38 91 SER A CA 1
ATOM 650 C C . SER A 1 91 ? 13.945 -7.909 -14.098 1.00 93.38 91 SER A C 1
ATOM 652 O O . SER A 1 91 ? 13.377 -7.264 -14.986 1.00 93.38 91 SER A O 1
ATOM 654 N N . PRO A 1 92 ? 13.703 -7.656 -12.794 1.00 92.19 92 PRO A N 1
ATOM 655 C CA . PRO A 1 92 ? 12.767 -6.625 -12.349 1.00 92.19 92 PRO A CA 1
ATOM 656 C C . PRO A 1 92 ? 13.323 -5.204 -12.538 1.00 92.19 92 PRO A C 1
ATOM 658 O O . PRO A 1 92 ? 14.506 -4.938 -12.304 1.00 92.19 92 PRO A O 1
ATOM 661 N N . VAL A 1 93 ? 12.455 -4.260 -12.913 1.00 93.19 93 VAL A N 1
ATOM 662 C CA . VAL A 1 93 ? 12.770 -2.833 -13.085 1.00 93.19 93 VAL A CA 1
ATOM 663 C C . VAL A 1 93 ? 11.749 -1.951 -12.368 1.00 93.19 93 VAL A C 1
ATOM 665 O O . VAL A 1 93 ? 10.543 -2.045 -12.591 1.00 93.19 93 VAL A O 1
ATOM 668 N N . GLU A 1 94 ? 12.250 -1.029 -11.545 1.00 92.81 94 GLU A N 1
ATOM 669 C CA . GLU A 1 94 ? 11.443 -0.018 -10.857 1.00 92.81 94 GLU A CA 1
ATOM 670 C C . GLU A 1 94 ? 10.994 1.091 -11.817 1.00 92.81 94 GLU A C 1
ATOM 672 O O . GLU A 1 94 ? 11.816 1.818 -12.380 1.00 92.81 94 GLU A O 1
ATOM 677 N N . LEU A 1 95 ? 9.680 1.278 -11.959 1.00 91.38 95 LEU A N 1
ATOM 678 C CA . LEU A 1 95 ? 9.105 2.381 -12.741 1.00 91.38 95 LEU A CA 1
ATOM 679 C C . LEU A 1 95 ? 8.955 3.675 -11.926 1.00 91.38 95 LEU A C 1
ATOM 681 O O . LEU A 1 95 ? 8.722 4.751 -12.479 1.00 91.38 95 LEU A O 1
ATOM 685 N N . GLY A 1 96 ? 9.079 3.582 -10.604 1.00 90.69 96 GLY A N 1
ATOM 686 C CA . GLY A 1 96 ? 8.971 4.690 -9.664 1.00 90.69 96 GLY A CA 1
ATOM 687 C C . GLY A 1 96 ? 9.501 4.286 -8.292 1.00 90.69 96 GLY A C 1
ATOM 688 O O . GLY A 1 96 ? 9.943 3.163 -8.110 1.00 90.69 96 GLY A O 1
ATOM 689 N N . ALA A 1 97 ? 9.492 5.215 -7.332 1.00 89.06 97 ALA A N 1
ATOM 690 C CA . ALA A 1 97 ? 9.972 4.964 -5.965 1.00 89.06 97 ALA A CA 1
ATOM 691 C C . ALA A 1 97 ? 11.376 4.307 -5.885 1.00 89.06 97 ALA A C 1
ATOM 693 O O . ALA A 1 97 ? 11.663 3.550 -4.968 1.00 89.06 97 ALA A O 1
ATOM 694 N N . SER A 1 98 ? 12.276 4.637 -6.818 1.00 86.38 98 SER A N 1
ATOM 695 C CA . SER A 1 98 ? 13.566 3.953 -6.996 1.00 86.38 98 SER A CA 1
ATOM 696 C C . SER A 1 98 ? 14.655 4.325 -5.978 1.00 86.38 98 SER A C 1
ATOM 698 O O . SER A 1 98 ? 15.780 3.836 -6.071 1.00 86.38 98 SER A O 1
ATOM 700 N N . ILE A 1 99 ? 14.365 5.217 -5.023 1.00 86.62 99 ILE A N 1
ATOM 701 C CA . ILE A 1 99 ? 15.339 5.699 -4.037 1.00 86.62 99 ILE A CA 1
ATOM 702 C C . ILE A 1 99 ? 14.668 5.864 -2.671 1.00 86.62 99 ILE A C 1
ATOM 704 O O . ILE A 1 99 ? 13.764 6.684 -2.502 1.00 86.62 99 ILE A O 1
ATOM 708 N N . PHE A 1 100 ? 15.207 5.164 -1.673 1.00 88.06 100 PHE A N 1
ATOM 709 C CA . PHE A 1 100 ? 14.905 5.360 -0.256 1.00 88.06 100 PHE A CA 1
ATOM 710 C C . PHE A 1 100 ? 16.189 5.739 0.483 1.00 88.06 100 PHE A C 1
ATOM 712 O O . PHE A 1 100 ? 17.227 5.101 0.317 1.00 88.06 100 PHE A O 1
ATOM 719 N N . VAL A 1 101 ? 16.142 6.804 1.286 1.00 90.94 101 VAL A N 1
ATOM 720 C CA . VAL A 1 101 ? 17.311 7.313 2.022 1.00 90.94 101 VAL A CA 1
ATOM 721 C C . VAL A 1 101 ? 17.120 7.142 3.523 1.00 90.94 101 VAL A C 1
ATOM 723 O O . VAL A 1 101 ? 16.035 7.395 4.041 1.00 90.94 101 VAL A O 1
ATOM 726 N N . LYS A 1 102 ? 18.201 6.814 4.241 1.00 93.00 102 LYS A N 1
ATOM 727 C CA . LYS A 1 102 ? 18.187 6.603 5.703 1.00 93.00 102 LYS A CA 1
ATOM 728 C C . LYS A 1 102 ? 17.729 7.819 6.514 1.00 93.00 102 LYS A C 1
ATOM 730 O O . LYS A 1 102 ? 17.263 7.669 7.635 1.00 93.00 102 LYS A O 1
ATOM 735 N N . ALA A 1 103 ? 17.855 9.023 5.952 1.00 94.38 103 ALA A N 1
ATOM 736 C CA . ALA A 1 103 ? 17.368 10.249 6.582 1.00 94.38 103 ALA A CA 1
ATOM 737 C C . ALA A 1 103 ? 15.830 10.307 6.663 1.00 94.38 103 ALA A C 1
ATOM 739 O O . ALA A 1 103 ? 15.287 11.004 7.514 1.00 94.38 103 ALA A O 1
ATOM 740 N N . ASN A 1 104 ? 15.116 9.587 5.790 1.00 92.31 104 ASN A N 1
ATOM 741 C CA . ASN A 1 104 ? 13.666 9.480 5.857 1.00 92.31 104 ASN A CA 1
ATOM 742 C C . ASN A 1 104 ? 13.283 8.215 6.620 1.00 92.31 104 ASN A C 1
ATOM 744 O O . ASN A 1 104 ? 12.993 7.183 6.022 1.00 92.31 104 ASN A O 1
ATOM 748 N N . HIS A 1 105 ? 13.255 8.319 7.945 1.00 91.50 105 HIS A N 1
ATOM 749 C CA . HIS A 1 105 ? 12.957 7.192 8.826 1.00 91.50 105 HIS A CA 1
ATOM 750 C C . HIS A 1 105 ? 11.589 6.555 8.560 1.00 91.50 105 HIS A C 1
ATOM 752 O O . HIS A 1 105 ? 11.449 5.353 8.739 1.00 91.50 105 HIS A O 1
ATOM 758 N N . ILE A 1 106 ? 10.590 7.327 8.110 1.00 90.25 106 ILE A N 1
ATOM 759 C CA . ILE A 1 106 ? 9.247 6.798 7.825 1.00 90.25 106 ILE A CA 1
ATOM 760 C C . ILE A 1 106 ? 9.297 5.854 6.623 1.00 90.25 106 ILE A C 1
ATOM 762 O O . ILE A 1 106 ? 8.817 4.726 6.709 1.00 90.25 106 ILE A O 1
ATOM 766 N N . LEU A 1 107 ? 9.879 6.302 5.506 1.00 89.44 107 LEU A N 1
ATOM 767 C CA . LEU A 1 107 ? 9.981 5.465 4.310 1.00 89.44 107 LEU A CA 1
ATOM 768 C C . LEU A 1 107 ? 11.018 4.355 4.477 1.00 89.44 107 LEU A C 1
ATOM 770 O O . LEU A 1 107 ? 10.773 3.242 4.032 1.00 89.44 107 LEU A O 1
ATOM 774 N N . GLU A 1 108 ? 12.140 4.634 5.142 1.00 90.19 108 GLU A N 1
ATOM 775 C CA . GLU A 1 108 ? 13.163 3.629 5.428 1.00 90.19 108 GLU A CA 1
ATOM 776 C C . GLU A 1 108 ? 12.605 2.520 6.324 1.00 90.19 108 GLU A C 1
ATOM 778 O O . GLU A 1 108 ? 12.716 1.349 5.969 1.00 90.19 108 GLU A O 1
ATOM 783 N N . SER A 1 109 ? 11.872 2.858 7.388 1.00 89.25 109 SER A N 1
ATOM 784 C CA . SER A 1 109 ? 11.167 1.852 8.187 1.00 89.25 109 SER A CA 1
ATOM 785 C C . SER A 1 109 ? 10.139 1.092 7.350 1.00 89.25 109 SER A C 1
ATOM 787 O O . SER A 1 109 ? 10.030 -0.114 7.500 1.00 89.25 109 SER A O 1
ATOM 789 N N . ALA A 1 110 ? 9.411 1.745 6.441 1.00 88.50 110 ALA A N 1
ATOM 790 C CA . ALA A 1 110 ? 8.403 1.070 5.622 1.00 88.50 110 ALA A CA 1
ATOM 791 C C . ALA A 1 110 ? 8.986 0.022 4.653 1.00 88.50 110 ALA A C 1
ATOM 793 O O . ALA A 1 110 ? 8.316 -0.969 4.383 1.00 88.50 110 ALA A O 1
ATOM 794 N N . VAL A 1 111 ? 10.205 0.225 4.139 1.00 85.94 111 VAL A N 1
ATOM 795 C CA . VAL A 1 111 ? 10.848 -0.705 3.185 1.00 85.94 111 VAL A CA 1
ATOM 796 C C . VAL A 1 111 ? 11.838 -1.670 3.835 1.00 85.94 111 VAL A C 1
ATOM 798 O O . VAL A 1 111 ? 12.197 -2.674 3.230 1.00 85.94 111 VAL A O 1
ATOM 801 N N . THR A 1 112 ? 12.284 -1.374 5.059 1.00 83.75 112 THR A N 1
ATOM 802 C CA . THR A 1 112 ? 13.284 -2.180 5.782 1.00 83.75 112 THR A CA 1
ATOM 803 C C . THR A 1 112 ? 12.675 -2.957 6.947 1.00 83.75 112 THR A C 1
ATOM 805 O O . THR A 1 112 ? 13.285 -3.917 7.416 1.00 83.75 112 THR A O 1
ATOM 808 N N . ALA A 1 113 ? 11.482 -2.579 7.427 1.00 62.34 113 ALA A N 1
ATOM 809 C CA . ALA A 1 113 ? 10.745 -3.349 8.423 1.00 62.34 113 ALA A CA 1
A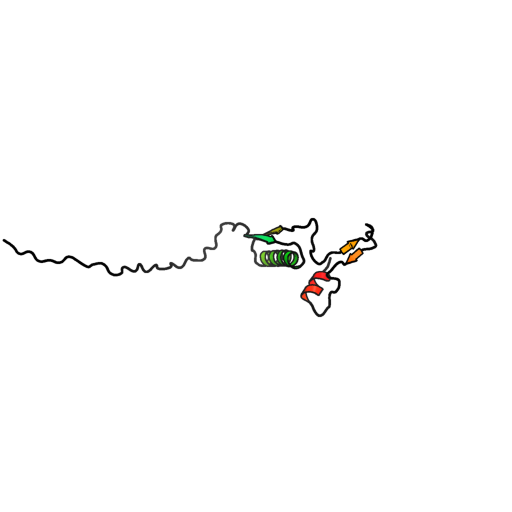TOM 810 C C . ALA A 1 113 ? 10.171 -4.623 7.787 1.00 62.34 113 ALA A C 1
ATOM 812 O O . ALA A 1 113 ? 9.007 -4.678 7.415 1.00 62.34 113 ALA A O 1
ATOM 813 N N . GLY A 1 114 ? 11.059 -5.605 7.661 1.00 51.81 114 GLY A N 1
ATOM 814 C CA . GLY A 1 114 ? 10.851 -7.046 7.711 1.00 51.81 114 GLY A CA 1
ATOM 815 C C . GLY A 1 114 ? 9.604 -7.663 7.074 1.00 51.81 114 GLY A C 1
ATOM 816 O O . GLY A 1 114 ? 8.485 -7.510 7.564 1.00 51.81 114 GLY A O 1
ATOM 817 N N . CYS A 1 115 ? 9.867 -8.549 6.109 1.00 35.97 115 CYS A N 1
ATOM 818 C CA . CYS A 1 115 ? 9.676 -9.971 6.420 1.00 35.97 115 CYS A CA 1
ATOM 819 C C . CYS A 1 115 ? 10.640 -10.406 7.535 1.00 35.97 115 CYS A C 1
ATOM 821 O O . CYS A 1 115 ? 11.800 -9.930 7.517 1.00 35.97 115 CYS A O 1
#

Secondary structure (DSSP, 8-state):
------------S-----------------S--PPEEEEEE--BHHHHHHHHHHHHHHHHTT--EEEEEE-SSSSSBTTS-EEEGGG-TTSEEESS-----TT-HHHHHHHHS--

InterPro domains:
  IPR017046 Prenylcysteine oxidase 1 [PTHR15944] (13-111)
  IPR036188 FAD/NAD(P)-binding domain superfamily [G3DSA:3.50.50.60] (6-113)
  IPR036188 FAD/NAD(P)-binding domain superfamily [SSF51905] (35-82)